Protein AF-A0A7R7J407-F1 (afdb_monomer_lite)

Secondary structure (DSSP, 8-state):
-EES--EE-TTGGGTS--EE--EE--HHHHHHHHHHHHHHHHHHHHHHHHTTT-HHHHHHHTTT---PPPPGGG-S-SS--GGGTHHHHHHHHHHHHHHHHHHHHHHHHHHHTT---HHHHHHHHHHHHHHIIIIITT-

Organism: Afifella marina (NCBI:txid1080)

Radius of gyration: 19.15 Å; chains: 1; bounding box: 51×32×50 Å

InterPro domains:
  IPR000484 Photosynthetic reaction centre, L/M [PF00124] (23-139)
  IPR000484 Photosynthetic reaction centre, L/M [PR00256] (27-48)
  IPR000484 Photosynthetic reaction centre, L/M [PR00256] (85-113)
  IPR000484 Photosynthetic reaction centre, L/M [PR00256] (118-139)
  IPR036854 Photosystem II protein D1/D2 superfamily [G3DSA:1.20.85.10] (1-118)
  IPR036854 Photosystem II protein D1/D2 superfamily [SSF81483] (3-139)

Structure (mmCIF, N/CA/C/O backbone):
data_AF-A0A7R7J407-F1
#
_entry.id   AF-A0A7R7J407-F1
#
loop_
_atom_site.group_PDB
_atom_site.id
_atom_site.type_symbol
_atom_site.label_atom_id
_atom_site.label_alt_id
_atom_site.label_comp_id
_atom_site.label_asym_id
_atom_site.label_entity_id
_atom_site.label_seq_id
_atom_site.pdbx_PDB_ins_code
_atom_site.Cartn_x
_atom_site.Cartn_y
_atom_site.Cartn_z
_atom_site.occupancy
_atom_site.B_iso_or_equiv
_atom_site.auth_seq_id
_atom_site.auth_comp_id
_atom_site.auth_asym_id
_atom_site.auth_atom_id
_atom_site.pdbx_PDB_model_num
ATOM 1 N N . GLY A 1 1 ? -15.997 9.628 9.737 1.00 74.19 1 GLY A N 1
ATOM 2 C CA . GLY A 1 1 ? -17.244 8.863 9.922 1.00 74.19 1 GLY A CA 1
ATOM 3 C C . GLY A 1 1 ? -16.987 7.388 9.687 1.00 74.19 1 GLY A C 1
ATOM 4 O O . GLY A 1 1 ? -15.907 7.035 9.217 1.00 74.19 1 GLY A O 1
ATOM 5 N N . ARG A 1 2 ? -17.942 6.523 10.038 1.00 86.00 2 ARG A N 1
ATOM 6 C CA . ARG A 1 2 ? -18.000 5.153 9.503 1.00 86.00 2 ARG A CA 1
ATOM 7 C C . ARG A 1 2 ? -18.742 5.201 8.165 1.00 86.00 2 ARG A C 1
ATOM 9 O O . ARG A 1 2 ? -19.640 6.021 8.014 1.00 86.00 2 ARG A O 1
ATOM 16 N N . ALA A 1 3 ? -18.318 4.388 7.211 1.00 86.38 3 ALA A N 1
ATOM 17 C CA . ALA A 1 3 ? -18.852 4.329 5.861 1.00 86.38 3 ALA A CA 1
ATOM 18 C C . ALA A 1 3 ? -19.338 2.907 5.542 1.00 86.38 3 ALA A C 1
ATOM 20 O O . ALA A 1 3 ? -18.765 1.926 6.029 1.00 86.38 3 ALA A O 1
ATOM 21 N N . GLY A 1 4 ? -20.372 2.834 4.699 1.00 87.31 4 GLY A N 1
ATOM 22 C CA . GLY A 1 4 ? -21.003 1.595 4.243 1.00 87.31 4 GLY A CA 1
ATOM 23 C C . GLY A 1 4 ? -22.128 1.109 5.159 1.00 87.31 4 GLY A C 1
ATOM 24 O O . GLY A 1 4 ? -22.008 1.173 6.381 1.00 87.31 4 GLY A O 1
ATOM 25 N N . GLN A 1 5 ? -23.215 0.619 4.555 1.00 91.75 5 GLN A N 1
ATOM 26 C CA . GLN A 1 5 ? -24.227 -0.169 5.259 1.00 91.75 5 GLN A CA 1
ATOM 27 C C . GLN A 1 5 ? -23.724 -1.615 5.389 1.00 91.75 5 GLN A C 1
ATOM 29 O O . GLN A 1 5 ? -23.164 -2.128 4.416 1.00 91.75 5 GLN A O 1
ATOM 34 N N . PRO A 1 6 ? -23.873 -2.268 6.554 1.00 92.75 6 PRO A N 1
ATOM 35 C CA . PRO A 1 6 ? -23.440 -3.649 6.723 1.00 92.75 6 PRO A CA 1
ATOM 36 C C . PRO A 1 6 ? -24.211 -4.589 5.797 1.00 92.75 6 PRO A C 1
ATOM 38 O O . PRO A 1 6 ? -25.422 -4.446 5.629 1.00 92.75 6 PRO A O 1
ATOM 41 N N . ILE A 1 7 ? -23.513 -5.572 5.235 1.00 95.31 7 ILE A N 1
ATOM 42 C CA . ILE A 1 7 ? -24.124 -6.665 4.469 1.00 95.31 7 ILE A CA 1
ATOM 43 C C . ILE A 1 7 ? -23.812 -8.005 5.133 1.00 95.31 7 ILE A C 1
ATOM 45 O O . ILE A 1 7 ? -22.832 -8.123 5.868 1.00 95.31 7 ILE A O 1
ATOM 49 N N . VAL A 1 8 ? -24.635 -9.017 4.857 1.00 95.88 8 VAL A N 1
ATOM 50 C CA . VAL A 1 8 ? -24.493 -10.365 5.423 1.00 95.88 8 VAL A CA 1
ATOM 51 C C . VAL A 1 8 ? -24.124 -11.347 4.314 1.00 95.88 8 VAL A C 1
ATOM 53 O O . VAL A 1 8 ? -24.826 -11.446 3.308 1.00 95.88 8 VAL A O 1
ATOM 56 N N . SER A 1 9 ? -23.023 -12.076 4.495 1.00 96.56 9 SER A N 1
ATOM 57 C CA . SER A 1 9 ? -22.518 -13.067 3.541 1.00 96.56 9 SER A CA 1
ATOM 58 C C . SER A 1 9 ? -22.740 -14.492 4.045 1.00 96.56 9 SER A C 1
ATOM 60 O O . SER A 1 9 ? -22.198 -14.889 5.077 1.00 96.56 9 SER A O 1
ATOM 62 N N . TYR A 1 10 ? -23.493 -15.290 3.278 1.00 95.75 10 TYR A N 1
ATOM 63 C CA . TYR A 1 10 ? -23.762 -16.700 3.591 1.00 95.75 10 TYR A CA 1
ATOM 64 C C . TYR A 1 10 ? -22.476 -17.526 3.721 1.00 95.75 10 TYR A C 1
ATOM 66 O O . TYR A 1 10 ? -22.332 -18.312 4.654 1.00 95.75 10 TYR A O 1
ATOM 74 N N . TRP A 1 11 ? -21.533 -17.337 2.793 1.00 97.00 11 TRP A N 1
ATOM 75 C CA . TRP A 1 11 ? -20.301 -18.123 2.744 1.00 97.00 11 TRP A CA 1
ATOM 76 C C . TRP A 1 11 ? -19.314 -17.736 3.844 1.00 97.00 11 TRP A C 1
ATOM 78 O O . TRP A 1 11 ? -18.720 -18.624 4.449 1.00 97.00 11 TRP A O 1
ATOM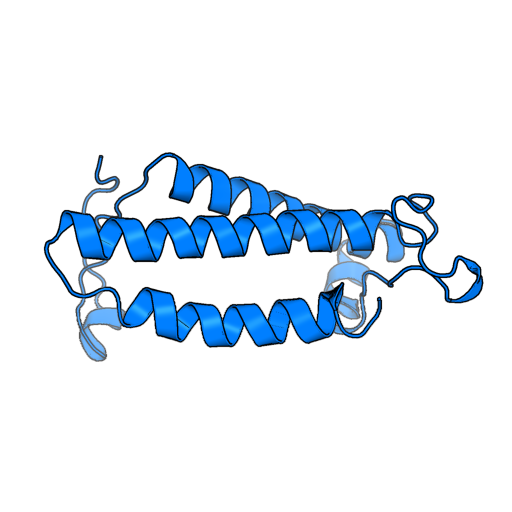 88 N N . LEU A 1 12 ? -19.181 -16.443 4.169 1.00 95.81 12 LEU A N 1
ATOM 89 C CA . LEU A 1 12 ? -18.337 -16.023 5.297 1.00 95.81 12 LEU A CA 1
ATOM 90 C C . LEU A 1 12 ? -18.902 -16.517 6.634 1.00 95.81 12 LEU A C 1
ATOM 92 O O . LEU A 1 12 ? -18.141 -16.975 7.483 1.00 95.81 12 LEU A O 1
ATOM 96 N N . GLY A 1 13 ? -20.232 -16.559 6.768 1.00 95.75 13 GLY A N 1
ATOM 97 C CA . GLY A 1 13 ? -20.905 -17.128 7.938 1.00 95.75 13 GLY A CA 1
ATOM 98 C C . GLY A 1 13 ? -20.658 -18.624 8.163 1.00 95.75 13 GLY A C 1
ATOM 99 O O . GLY A 1 13 ? -20.956 -19.133 9.240 1.00 95.75 13 GLY A O 1
ATOM 100 N N . LYS A 1 14 ? -20.109 -19.353 7.180 1.00 96.00 14 LYS A N 1
ATOM 101 C CA . LYS A 1 14 ? -19.704 -20.757 7.364 1.00 96.00 14 LYS A CA 1
ATOM 102 C C . LYS A 1 14 ? -18.359 -20.910 8.073 1.00 96.00 14 LYS A C 1
ATOM 104 O O . LYS A 1 14 ? -18.111 -21.975 8.627 1.00 96.00 14 LYS A O 1
ATOM 109 N N . ILE A 1 15 ? -17.508 -19.883 8.048 1.00 96.81 15 ILE A N 1
ATOM 110 C CA . ILE A 1 15 ? -16.147 -19.923 8.609 1.00 96.81 15 ILE A CA 1
ATOM 111 C C . ILE A 1 15 ? -15.934 -18.936 9.769 1.00 96.81 15 ILE A C 1
ATOM 113 O O . ILE A 1 15 ? -14.923 -19.032 10.460 1.00 96.81 15 ILE A O 1
ATOM 117 N N . GLY A 1 16 ? -16.862 -18.001 10.003 1.00 95.81 16 GLY A N 1
ATOM 118 C CA . GLY A 1 16 ? -16.757 -16.987 11.053 1.00 95.81 16 GLY A CA 1
ATOM 119 C C . GLY A 1 16 ? -17.953 -16.033 11.078 1.00 95.81 16 GLY A C 1
ATOM 120 O O . GLY A 1 16 ? -19.090 -16.449 10.867 1.00 95.81 16 GLY A O 1
ATOM 121 N N . ASP A 1 17 ? -17.695 -14.750 11.346 1.00 95.94 17 ASP A N 1
ATOM 122 C CA . ASP A 1 17 ? -18.728 -13.710 11.301 1.00 95.94 17 ASP A CA 1
ATOM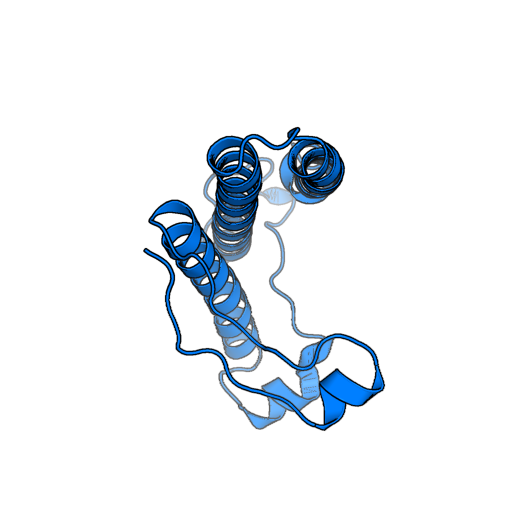 123 C C . ASP A 1 17 ? -19.176 -13.448 9.848 1.00 95.94 17 ASP A C 1
ATOM 125 O O . ASP A 1 17 ? -18.358 -13.307 8.935 1.00 95.94 17 ASP A O 1
ATOM 129 N N . ALA A 1 18 ? -20.491 -13.400 9.633 1.00 95.88 18 ALA A N 1
ATOM 130 C CA . ALA A 1 18 ? -21.108 -13.188 8.328 1.00 95.88 18 ALA A CA 1
ATOM 131 C C . ALA A 1 18 ? -21.179 -11.703 7.934 1.00 95.88 18 ALA A C 1
ATOM 133 O O . ALA A 1 18 ? -21.413 -11.400 6.758 1.00 95.88 18 ALA A O 1
ATOM 134 N N . GLN A 1 19 ? -21.032 -10.782 8.892 1.00 96.25 19 GLN A N 1
ATOM 135 C CA . GLN A 1 19 ? -21.195 -9.353 8.653 1.00 96.25 19 GLN A CA 1
ATOM 136 C C . GLN A 1 19 ? -19.951 -8.735 7.999 1.00 96.25 19 GLN A C 1
ATOM 138 O O . GLN A 1 19 ? -18.840 -8.813 8.521 1.00 96.25 19 GLN A O 1
ATOM 143 N N . ILE A 1 20 ? -20.146 -8.032 6.881 1.00 94.94 20 ILE A N 1
ATOM 144 C CA . ILE A 1 20 ? -19.111 -7.217 6.236 1.00 94.94 20 ILE A CA 1
ATOM 145 C C . ILE A 1 20 ? -19.455 -5.739 6.432 1.00 94.94 20 ILE A C 1
ATOM 147 O O . ILE A 1 20 ? -20.513 -5.269 6.011 1.00 94.94 20 ILE A O 1
ATOM 151 N N . GLY A 1 21 ? -18.531 -4.993 7.038 1.00 93.06 21 GLY A N 1
ATOM 152 C CA . GLY A 1 21 ? -18.711 -3.576 7.355 1.00 93.06 21 GLY A CA 1
ATOM 153 C C . GLY A 1 21 ? -19.474 -3.331 8.668 1.00 93.06 21 GLY A C 1
ATOM 154 O O . GLY A 1 21 ? -19.876 -4.275 9.348 1.00 93.06 21 GLY A O 1
ATOM 155 N N . PRO A 1 22 ? -19.651 -2.061 9.077 1.00 94.00 22 PRO A N 1
ATOM 156 C CA . PRO A 1 22 ? -19.196 -0.843 8.408 1.00 94.00 22 PRO A CA 1
ATOM 157 C C . PRO A 1 22 ? -17.700 -0.583 8.655 1.00 94.00 22 PRO A C 1
ATOM 159 O O . PRO A 1 22 ? -17.139 -0.998 9.669 1.00 94.00 22 PRO A O 1
ATOM 162 N N . VAL A 1 23 ? -17.042 0.157 7.761 1.00 94.06 23 VAL A N 1
ATOM 163 C CA . VAL A 1 23 ? -15.613 0.494 7.890 1.00 94.06 23 VAL A CA 1
ATOM 164 C C . VAL A 1 23 ? -15.442 1.954 8.289 1.00 94.06 23 VAL A C 1
ATOM 166 O O . VAL A 1 23 ? -16.070 2.854 7.741 1.00 94.06 23 VAL A O 1
ATOM 169 N N . TYR A 1 24 ? -14.554 2.239 9.241 1.00 93.62 24 TYR A N 1
ATOM 170 C CA . TYR A 1 24 ? -14.145 3.622 9.487 1.00 93.62 24 TYR A CA 1
ATOM 171 C C . TYR A 1 24 ? -13.238 4.093 8.351 1.00 93.62 24 TYR A C 1
ATOM 173 O O . TYR A 1 24 ? -12.189 3.492 8.151 1.00 93.62 24 TYR A O 1
ATOM 181 N N . LEU A 1 25 ? -13.553 5.187 7.664 1.00 91.62 25 LEU A N 1
ATOM 182 C CA . LEU A 1 25 ? -12.646 5.811 6.698 1.00 91.62 25 LEU A CA 1
ATOM 183 C C . LEU A 1 25 ? -12.469 7.284 7.086 1.00 91.62 25 LEU A C 1
ATOM 185 O O . LEU A 1 25 ? -13.396 8.085 7.008 1.00 91.62 25 LEU A O 1
ATOM 189 N N . GLY A 1 26 ? -11.289 7.614 7.607 1.00 91.25 26 GLY A N 1
ATOM 190 C CA . GLY A 1 26 ? -10.871 8.990 7.885 1.00 91.25 26 GLY A CA 1
ATOM 191 C C . GLY A 1 26 ? -9.766 9.411 6.922 1.00 91.25 26 GLY A C 1
ATOM 192 O O . GLY A 1 26 ? -9.313 8.592 6.122 1.00 91.25 26 GLY A O 1
ATOM 193 N N . LEU A 1 27 ? -9.283 10.649 7.049 1.00 93.62 27 LEU A N 1
ATOM 194 C CA . LEU A 1 27 ? -8.254 11.219 6.170 1.00 93.62 27 LEU A CA 1
ATOM 195 C C . LEU A 1 27 ? -7.034 10.301 5.992 1.00 93.62 27 LEU A C 1
ATOM 197 O O . LEU A 1 27 ? -6.613 10.061 4.870 1.00 93.62 27 LEU A O 1
ATOM 201 N N . THR A 1 28 ? -6.512 9.721 7.078 1.00 94.50 28 THR A N 1
ATOM 202 C CA . THR A 1 28 ? -5.344 8.821 7.012 1.00 94.50 28 THR A CA 1
ATOM 203 C C . THR A 1 28 ? -5.628 7.528 6.254 1.00 94.50 28 THR A C 1
ATOM 205 O O . THR A 1 28 ? -4.752 7.023 5.565 1.00 94.50 28 THR A O 1
ATOM 208 N N . GLY A 1 29 ? -6.851 6.998 6.356 1.00 94.56 29 GLY A N 1
ATOM 209 C CA . GLY A 1 29 ? -7.260 5.811 5.606 1.00 94.56 29 GLY A CA 1
ATOM 210 C C . GLY A 1 29 ? -7.421 6.106 4.119 1.00 94.56 29 GLY A C 1
ATOM 211 O O . GLY A 1 29 ? -6.919 5.349 3.304 1.00 94.56 29 GLY A O 1
ATOM 212 N N . VAL A 1 30 ? -8.066 7.224 3.774 1.00 96.31 30 VAL A N 1
ATOM 213 C CA . VAL A 1 30 ? -8.224 7.658 2.375 1.00 96.31 30 VAL A CA 1
ATOM 214 C C . VAL A 1 30 ? -6.864 7.932 1.740 1.00 96.31 30 VAL A C 1
ATOM 216 O O . VAL A 1 30 ? -6.576 7.398 0.677 1.00 96.31 30 VAL A O 1
ATOM 219 N N . ALA A 1 31 ? -6.007 8.704 2.412 1.00 97.19 31 ALA A N 1
ATOM 220 C CA . ALA A 1 31 ? -4.671 9.010 1.916 1.00 97.19 31 ALA A CA 1
ATOM 221 C C . ALA A 1 31 ? -3.839 7.734 1.713 1.00 97.19 31 ALA A C 1
ATOM 223 O O . ALA A 1 31 ? -3.229 7.575 0.663 1.00 97.19 31 ALA A O 1
ATOM 224 N N . SER A 1 32 ? -3.872 6.794 2.667 1.00 97.62 32 SER A N 1
ATOM 225 C CA . SER A 1 32 ? -3.206 5.492 2.522 1.00 97.62 32 SER A CA 1
ATOM 226 C C . SER A 1 32 ? -3.689 4.738 1.276 1.00 97.62 32 SER A C 1
ATOM 228 O O . SER A 1 32 ? -2.871 4.310 0.468 1.00 97.62 32 SER A O 1
ATOM 230 N N . LEU A 1 33 ? -5.006 4.656 1.055 1.00 97.56 33 LEU A N 1
ATOM 231 C CA . LEU A 1 33 ? -5.558 3.997 -0.132 1.00 97.56 33 LEU A CA 1
ATOM 232 C C . LEU A 1 33 ? -5.138 4.685 -1.437 1.00 97.56 33 LEU A C 1
ATOM 234 O O . LEU A 1 33 ? -4.789 3.990 -2.383 1.00 97.56 33 LEU A O 1
ATOM 238 N N . ILE A 1 34 ? -5.112 6.021 -1.480 1.00 98.12 34 ILE A N 1
ATOM 239 C CA . ILE A 1 34 ? -4.652 6.775 -2.658 1.00 98.12 34 ILE A CA 1
ATOM 240 C C . ILE A 1 34 ? -3.180 6.474 -2.947 1.00 98.12 34 ILE A C 1
ATOM 242 O O . ILE A 1 34 ? -2.839 6.137 -4.075 1.00 98.12 34 ILE A O 1
ATOM 246 N N . PHE A 1 35 ? -2.307 6.542 -1.941 1.00 98.12 35 PHE A N 1
ATOM 247 C CA . PHE A 1 35 ? -0.885 6.245 -2.124 1.00 98.12 35 PHE A CA 1
ATOM 248 C C . PHE A 1 35 ? -0.636 4.787 -2.532 1.00 98.12 35 PHE A C 1
ATOM 250 O O . PHE A 1 35 ? 0.194 4.528 -3.399 1.00 98.12 35 PHE A O 1
ATOM 257 N N . GLY A 1 36 ? -1.380 3.838 -1.955 1.00 97.69 36 GLY A N 1
ATOM 258 C CA . GLY A 1 36 ? -1.290 2.427 -2.336 1.00 97.69 36 GLY A CA 1
ATOM 259 C C . GLY A 1 36 ? -1.765 2.187 -3.768 1.00 97.69 36 GLY A C 1
ATOM 260 O O . GLY A 1 36 ? -1.116 1.462 -4.515 1.00 97.69 36 GLY A O 1
ATOM 261 N N . PHE A 1 37 ? -2.854 2.847 -4.166 1.00 98.06 37 PHE A N 1
ATOM 262 C CA . PHE A 1 37 ? -3.371 2.796 -5.529 1.00 98.06 37 PHE A CA 1
ATOM 263 C C . PHE A 1 37 ? -2.370 3.377 -6.534 1.00 98.06 37 PHE A C 1
ATOM 265 O O . PHE A 1 37 ? -2.067 2.727 -7.526 1.00 98.06 37 PHE A O 1
ATOM 272 N N . LEU A 1 38 ? -1.777 4.540 -6.245 1.00 97.75 38 LEU A N 1
ATOM 273 C CA . LEU A 1 38 ? -0.740 5.136 -7.094 1.00 97.75 38 LEU A CA 1
ATOM 274 C C . LEU A 1 38 ? 0.480 4.220 -7.251 1.00 97.75 38 LEU A C 1
ATOM 276 O O . LEU A 1 38 ? 0.986 4.071 -8.359 1.00 97.75 38 LEU A O 1
ATOM 280 N N . ALA A 1 39 ? 0.941 3.584 -6.169 1.00 97.38 39 ALA A N 1
ATOM 281 C CA . ALA A 1 39 ? 2.044 2.627 -6.242 1.00 97.38 39 ALA A CA 1
ATOM 282 C C . ALA A 1 39 ? 1.697 1.422 -7.132 1.00 97.38 39 ALA A C 1
ATOM 284 O O . ALA A 1 39 ? 2.505 1.023 -7.969 1.00 97.38 39 ALA A O 1
ATOM 285 N N . PHE A 1 40 ? 0.488 0.873 -6.981 1.00 96.94 40 PHE A N 1
ATOM 286 C CA . PHE A 1 40 ? 0.007 -0.247 -7.789 1.00 96.94 40 PHE A CA 1
ATOM 287 C C . PHE A 1 40 ? -0.109 0.116 -9.276 1.00 96.94 40 PHE A C 1
ATOM 289 O O . PHE A 1 40 ? 0.378 -0.630 -10.123 1.00 96.94 40 PHE A O 1
ATOM 296 N N . GLU A 1 41 ? -0.681 1.278 -9.591 1.00 96.81 41 GLU A N 1
ATOM 297 C CA . GLU A 1 41 ? -0.811 1.772 -10.967 1.00 96.81 41 GLU A CA 1
ATOM 298 C C . GLU A 1 41 ? 0.552 2.022 -11.619 1.00 96.81 41 GLU A C 1
ATOM 300 O O . GLU A 1 41 ? 0.760 1.632 -12.763 1.00 96.81 41 GLU A O 1
ATOM 305 N N . ILE A 1 42 ? 1.524 2.599 -10.903 1.00 96.12 42 ILE A N 1
ATOM 306 C CA . ILE A 1 42 ? 2.881 2.789 -11.445 1.00 96.12 42 ILE A CA 1
ATOM 307 C C . ILE A 1 42 ? 3.502 1.449 -11.841 1.00 96.12 42 ILE A C 1
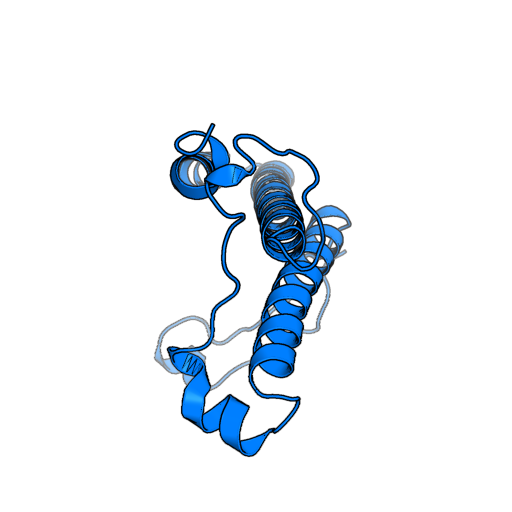ATOM 309 O O . ILE A 1 42 ? 4.070 1.339 -12.929 1.00 96.12 42 ILE A O 1
ATOM 313 N N . ILE A 1 43 ? 3.382 0.434 -10.983 1.00 96.19 43 ILE A N 1
ATOM 314 C CA . ILE A 1 43 ? 3.894 -0.908 -11.270 1.00 96.19 43 ILE A CA 1
ATOM 315 C C . ILE A 1 43 ? 3.159 -1.495 -12.483 1.00 96.19 43 ILE A C 1
ATOM 317 O O . ILE A 1 43 ? 3.806 -1.908 -13.445 1.00 96.19 43 ILE A O 1
ATOM 321 N N . GLY A 1 44 ? 1.824 -1.472 -12.481 1.00 95.25 44 GLY A N 1
ATOM 322 C CA . GLY A 1 44 ? 1.002 -2.037 -13.553 1.00 95.25 44 GLY A CA 1
ATOM 323 C C . GLY A 1 44 ? 1.229 -1.376 -14.915 1.00 95.25 44 GLY A C 1
ATOM 324 O O . GLY A 1 44 ? 1.375 -2.071 -15.920 1.00 95.25 44 GLY A O 1
ATOM 325 N N . LEU A 1 45 ? 1.331 -0.046 -14.960 1.00 95.50 45 LEU A N 1
ATOM 326 C CA . LEU A 1 45 ? 1.582 0.703 -16.194 1.00 95.50 45 LEU A CA 1
ATOM 327 C C . LEU A 1 45 ? 2.992 0.452 -16.743 1.00 95.50 45 LEU A C 1
ATOM 329 O O . LEU A 1 45 ? 3.151 0.319 -17.954 1.00 95.50 45 LEU A O 1
ATOM 333 N N . ASN A 1 46 ? 4.006 0.322 -15.880 1.00 95.19 46 ASN A N 1
ATOM 334 C CA . ASN A 1 46 ? 5.359 -0.038 -16.322 1.00 95.19 46 ASN A CA 1
ATOM 335 C C . ASN A 1 46 ? 5.426 -1.485 -16.833 1.00 95.19 46 ASN A C 1
ATOM 337 O O . ASN A 1 46 ? 6.045 -1.748 -17.864 1.00 95.19 46 ASN A O 1
ATOM 341 N N . MET A 1 47 ? 4.725 -2.414 -16.178 1.00 94.88 47 MET A N 1
ATOM 342 C CA . MET A 1 47 ? 4.587 -3.786 -16.670 1.00 94.88 47 MET A CA 1
ATOM 343 C C . MET A 1 47 ? 3.880 -3.820 -18.035 1.00 94.88 47 MET A C 1
ATOM 345 O O . MET A 1 47 ? 4.354 -4.485 -18.953 1.00 94.88 47 MET A O 1
ATOM 349 N N . MET A 1 48 ? 2.801 -3.053 -18.223 1.00 95.00 48 MET A N 1
ATOM 350 C CA . MET A 1 48 ? 2.130 -2.921 -19.525 1.00 95.00 48 MET A CA 1
ATOM 351 C C . MET A 1 48 ? 3.043 -2.327 -20.603 1.00 95.00 48 MET A C 1
ATOM 353 O O . MET A 1 48 ? 3.045 -2.806 -21.740 1.00 95.00 48 MET A O 1
ATOM 357 N N . ALA A 1 49 ? 3.848 -1.320 -20.256 1.00 94.31 49 ALA A N 1
ATOM 358 C CA . ALA A 1 49 ? 4.804 -0.718 -21.178 1.00 94.31 49 ALA A CA 1
ATOM 359 C C . ALA A 1 49 ? 5.872 -1.726 -21.642 1.00 94.31 49 ALA A C 1
ATOM 361 O O . ALA A 1 49 ? 6.213 -1.742 -22.824 1.00 94.31 49 ALA A O 1
ATOM 362 N N . SER A 1 50 ? 6.332 -2.621 -20.759 1.00 93.06 50 SER A N 1
ATOM 363 C CA . SER A 1 50 ? 7.331 -3.649 -21.103 1.00 93.06 50 SER A CA 1
ATOM 364 C C . SER A 1 50 ? 6.859 -4.662 -22.161 1.00 93.06 50 SER A C 1
ATOM 366 O O . SER A 1 50 ? 7.677 -5.223 -22.886 1.00 93.06 50 SER A O 1
ATOM 368 N N . VAL A 1 51 ? 5.540 -4.849 -22.312 1.00 95.69 51 VAL A N 1
ATOM 369 C CA . VAL A 1 51 ? 4.920 -5.723 -23.329 1.00 95.69 51 VAL A CA 1
ATOM 370 C C . VAL A 1 51 ? 4.268 -4.938 -24.472 1.00 95.69 51 VAL A C 1
ATOM 372 O O . VAL A 1 51 ? 3.354 -5.435 -25.137 1.00 95.69 51 VAL A O 1
ATOM 375 N N . ASN A 1 52 ? 4.712 -3.697 -24.705 1.00 95.06 52 ASN A N 1
ATOM 376 C CA . ASN A 1 52 ? 4.186 -2.803 -25.743 1.00 95.06 52 ASN A CA 1
ATOM 377 C C . ASN A 1 52 ? 2.655 -2.640 -25.692 1.00 95.06 52 ASN A C 1
ATOM 379 O O . ASN A 1 52 ? 2.002 -2.569 -26.733 1.00 95.06 52 ASN A O 1
ATOM 383 N N . TRP A 1 53 ? 2.072 -2.602 -24.490 1.00 94.44 53 TRP A N 1
ATOM 384 C CA . TRP A 1 53 ? 0.631 -2.427 -24.271 1.00 94.44 53 TRP A CA 1
ATOM 385 C C . TRP A 1 53 ? -0.258 -3.539 -24.853 1.00 94.44 53 TRP A C 1
ATOM 387 O O . TRP A 1 53 ? -1.458 -3.335 -25.027 1.00 94.44 53 TRP A O 1
ATOM 397 N N . SER A 1 54 ? 0.295 -4.726 -25.131 1.00 96.12 54 SER A N 1
ATOM 398 C CA . SER A 1 54 ? -0.482 -5.895 -25.559 1.00 96.12 54 SER A CA 1
ATOM 399 C C . SER A 1 54 ? -1.169 -6.562 -24.358 1.00 96.12 54 SER A C 1
ATOM 401 O O . SER A 1 54 ? -0.479 -7.151 -23.520 1.00 96.12 54 SER A O 1
ATOM 403 N N . PRO A 1 55 ? -2.516 -6.566 -24.266 1.00 93.81 55 PRO A N 1
ATOM 404 C CA . PRO A 1 55 ? -3.214 -7.179 -23.132 1.00 93.81 55 PRO A CA 1
ATOM 405 C C . PRO A 1 55 ? -3.007 -8.697 -23.054 1.00 93.81 55 PRO A C 1
ATOM 407 O O . PRO A 1 55 ? -3.007 -9.281 -21.974 1.00 93.81 55 PRO A O 1
ATOM 410 N N . ILE A 1 56 ? -2.812 -9.343 -24.207 1.00 96.56 56 ILE A N 1
ATOM 411 C CA . ILE A 1 56 ? -2.616 -10.793 -24.309 1.00 96.56 56 ILE A CA 1
ATOM 412 C C . ILE A 1 56 ? -1.248 -11.178 -23.741 1.00 96.56 56 ILE A C 1
ATOM 414 O O . ILE A 1 56 ? -1.153 -12.097 -22.928 1.00 96.56 56 ILE A O 1
ATOM 418 N N . GLU A 1 57 ? -0.196 -10.456 -24.134 1.00 95.19 57 GLU A N 1
ATOM 419 C CA . GLU A 1 57 ? 1.149 -10.690 -23.601 1.00 95.19 57 GLU A CA 1
ATOM 420 C C . GLU A 1 57 ? 1.242 -10.288 -22.130 1.00 95.19 57 GLU A C 1
ATOM 422 O O . GLU A 1 57 ? 1.877 -10.999 -21.356 1.00 95.19 57 GLU A O 1
ATOM 427 N N . PHE A 1 58 ? 0.538 -9.231 -21.714 1.00 95.88 58 PHE A N 1
ATOM 428 C CA . PHE A 1 58 ? 0.459 -8.836 -20.309 1.00 95.88 58 PHE A CA 1
ATOM 429 C C . PHE A 1 58 ? -0.071 -9.970 -19.426 1.00 95.88 58 PHE A C 1
ATOM 431 O O . PHE A 1 58 ? 0.563 -10.323 -18.437 1.00 95.88 58 PHE A O 1
ATOM 438 N N . VAL A 1 59 ? -1.191 -10.597 -19.802 1.00 95.81 59 VAL A N 1
ATOM 439 C CA . VAL A 1 59 ? -1.752 -11.725 -19.038 1.00 95.81 59 VAL A CA 1
ATOM 440 C C . VAL A 1 59 ? -0.851 -12.958 -19.119 1.00 95.81 59 VAL A C 1
ATOM 442 O O . VAL A 1 59 ? -0.654 -13.633 -18.109 1.00 95.81 59 VAL A O 1
ATOM 445 N N . ARG A 1 60 ? -0.274 -13.249 -20.293 1.00 96.25 60 ARG A N 1
ATOM 446 C CA . ARG A 1 60 ? 0.619 -14.405 -20.478 1.00 96.25 60 ARG A CA 1
ATOM 447 C C . ARG A 1 60 ? 1.875 -14.300 -19.618 1.00 96.25 60 ARG A C 1
ATOM 449 O O . ARG A 1 60 ? 2.319 -15.304 -19.067 1.00 96.25 60 ARG A O 1
ATOM 456 N N . GLN A 1 61 ? 2.452 -13.107 -19.541 1.00 95.69 61 GLN A N 1
ATOM 457 C CA . GLN A 1 61 ? 3.739 -12.867 -18.901 1.00 95.69 61 GLN A CA 1
ATOM 458 C C . GLN A 1 61 ? 3.611 -12.278 -17.496 1.00 95.69 61 GLN A C 1
ATOM 460 O O . GLN A 1 61 ? 4.639 -12.071 -16.870 1.00 95.69 61 GLN A O 1
ATOM 465 N N . LEU A 1 62 ? 2.398 -12.054 -16.973 1.00 94.00 62 LEU A N 1
ATOM 466 C CA . LEU A 1 62 ? 2.153 -11.362 -15.698 1.00 94.00 62 LEU A CA 1
ATOM 467 C C . LEU A 1 62 ? 3.097 -11.784 -14.547 1.00 94.00 62 LEU A C 1
ATOM 469 O O . LEU A 1 62 ? 3.612 -10.890 -13.881 1.00 94.00 62 LEU A O 1
ATOM 473 N N . PRO A 1 63 ? 3.398 -13.083 -14.316 1.00 95.25 63 PRO A N 1
ATOM 474 C CA . PRO A 1 63 ? 4.334 -13.499 -13.262 1.00 95.25 63 PRO A CA 1
ATOM 475 C C . PRO A 1 63 ? 5.815 -13.164 -13.519 1.00 95.25 63 PRO A C 1
ATOM 477 O O . PRO A 1 63 ? 6.614 -13.219 -12.588 1.00 95.25 63 PRO A O 1
ATOM 480 N N . TRP A 1 64 ? 6.188 -12.878 -14.767 1.00 95.50 64 TRP A N 1
ATOM 481 C CA . TRP A 1 64 ? 7.550 -12.558 -15.213 1.00 95.50 64 TRP A CA 1
ATOM 482 C C . TRP A 1 64 ? 7.782 -11.062 -15.430 1.00 95.50 64 TRP A C 1
ATOM 484 O O . TRP A 1 64 ? 8.931 -10.652 -15.576 1.00 95.50 64 TRP A O 1
ATOM 494 N N . LEU A 1 65 ? 6.724 -10.249 -15.472 1.00 94.56 65 LEU A N 1
ATOM 495 C CA . LEU A 1 65 ? 6.871 -8.802 -15.586 1.00 94.56 65 LEU A CA 1
ATOM 496 C C . LEU A 1 65 ? 7.396 -8.236 -14.268 1.00 94.56 65 LEU A C 1
ATOM 498 O O . LEU A 1 65 ? 6.994 -8.662 -13.185 1.00 94.56 65 LEU A O 1
ATOM 502 N N . ALA A 1 66 ? 8.277 -7.248 -14.365 1.00 93.19 66 ALA A N 1
ATOM 503 C CA . ALA A 1 66 ? 8.881 -6.604 -13.213 1.00 93.19 66 ALA A CA 1
ATOM 504 C C . ALA A 1 66 ? 9.057 -5.106 -13.460 1.00 93.19 66 ALA A C 1
ATOM 506 O O . ALA A 1 66 ? 9.165 -4.640 -14.594 1.00 93.19 66 ALA A O 1
ATOM 507 N N . LEU A 1 67 ? 9.086 -4.360 -12.360 1.00 92.88 67 LEU A N 1
ATOM 508 C CA . LEU A 1 67 ? 9.600 -3.002 -12.329 1.00 92.88 67 LEU A CA 1
ATOM 509 C C . LEU A 1 67 ? 10.999 -3.085 -11.722 1.00 92.88 67 LEU A C 1
ATOM 511 O O . LEU A 1 67 ? 11.129 -3.405 -10.541 1.00 92.88 67 LEU A O 1
ATOM 515 N N . GLU A 1 68 ? 12.021 -2.850 -12.536 1.00 90.38 68 GLU A N 1
ATOM 516 C CA . GLU A 1 68 ? 13.417 -3.024 -12.130 1.00 90.38 68 GLU A CA 1
ATOM 517 C C . GLU A 1 68 ? 13.927 -1.833 -11.300 1.00 90.38 68 GLU A C 1
ATOM 519 O O . GLU A 1 68 ? 13.554 -0.684 -11.574 1.00 90.38 68 GLU A O 1
ATOM 524 N N . PRO A 1 69 ? 14.779 -2.073 -10.285 1.00 90.25 69 PRO A N 1
ATOM 525 C CA . PRO A 1 69 ? 15.440 -1.008 -9.540 1.00 90.25 69 PRO A CA 1
ATOM 526 C C . PRO A 1 69 ? 16.471 -0.260 -10.407 1.00 90.25 69 PRO A C 1
ATOM 528 O O . PRO A 1 69 ? 16.876 -0.758 -11.461 1.00 90.25 69 PRO A O 1
ATOM 531 N N . PRO A 1 70 ? 16.936 0.928 -9.970 1.00 89.06 70 PRO A N 1
ATOM 532 C CA . PRO A 1 70 ? 18.003 1.648 -10.659 1.00 89.06 70 PRO A CA 1
ATOM 533 C C . PRO A 1 70 ? 19.271 0.793 -10.840 1.00 89.06 70 PRO A C 1
ATOM 535 O O . PRO A 1 70 ? 19.638 0.044 -9.927 1.00 89.06 70 PRO A O 1
ATOM 538 N N . PRO A 1 71 ? 19.970 0.905 -11.985 1.00 86.75 71 PRO A N 1
ATOM 539 C CA . PRO A 1 71 ? 21.220 0.191 -12.216 1.00 86.75 71 PRO A CA 1
ATOM 540 C C . PRO A 1 71 ? 22.314 0.646 -11.242 1.00 86.75 71 PRO A C 1
ATOM 542 O O . PRO A 1 71 ? 22.395 1.818 -10.873 1.00 86.75 71 PRO A O 1
ATOM 545 N N . ALA A 1 72 ? 23.212 -0.276 -10.878 1.00 84.81 72 ALA A N 1
ATOM 546 C CA . ALA A 1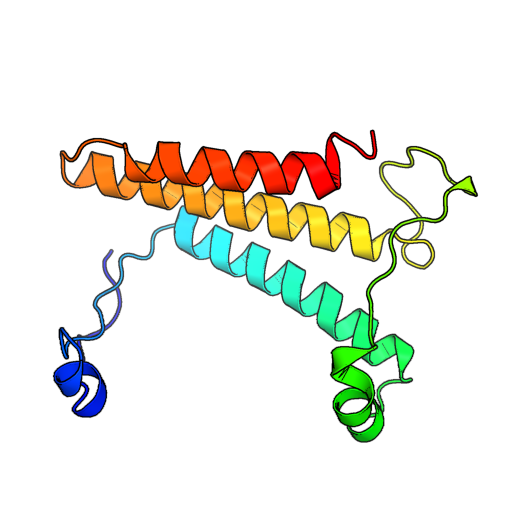 72 ? 24.293 -0.019 -9.919 1.00 84.81 72 ALA A CA 1
ATOM 547 C C . ALA A 1 72 ? 25.242 1.120 -10.344 1.00 84.81 72 ALA A C 1
ATOM 549 O O . ALA A 1 72 ? 25.846 1.767 -9.492 1.00 84.81 72 ALA A O 1
ATOM 550 N N . GLU A 1 73 ? 25.348 1.391 -11.649 1.00 85.12 73 GLU A N 1
ATOM 551 C CA . GLU A 1 73 ? 26.161 2.473 -12.222 1.00 85.12 73 GLU A CA 1
ATOM 552 C C . GLU A 1 73 ? 25.760 3.865 -11.712 1.00 85.12 73 GLU A C 1
ATOM 554 O O . GLU A 1 73 ? 26.611 4.745 -11.598 1.00 85.12 73 GLU A O 1
ATOM 559 N N . LEU A 1 74 ? 24.483 4.061 -11.362 1.00 82.81 74 LEU A N 1
ATOM 560 C CA . LEU A 1 74 ? 23.974 5.332 -10.840 1.00 82.81 74 LEU A CA 1
ATOM 561 C C . LEU A 1 74 ? 24.250 5.525 -9.338 1.00 82.81 74 LEU A C 1
ATOM 563 O O . LEU A 1 74 ? 23.981 6.604 -8.805 1.00 82.81 74 LEU A O 1
ATOM 567 N N . GLY A 1 75 ? 24.790 4.513 -8.649 1.00 80.94 75 GLY A N 1
ATOM 568 C CA . GLY A 1 75 ? 25.036 4.549 -7.206 1.00 80.94 75 GLY A CA 1
ATOM 569 C C . GLY A 1 75 ? 23.776 4.887 -6.396 1.00 80.94 75 GLY A C 1
ATOM 570 O O . GLY A 1 75 ? 22.661 4.521 -6.769 1.00 80.94 75 GLY A O 1
ATOM 571 N N . PHE A 1 76 ? 23.942 5.619 -5.286 1.00 76.44 76 PHE A N 1
ATOM 572 C CA . PHE A 1 76 ? 22.817 6.124 -4.488 1.00 76.44 76 PHE A CA 1
ATOM 573 C C . PHE A 1 76 ? 22.224 7.391 -5.116 1.00 76.44 76 PHE A C 1
ATOM 575 O O . PHE A 1 76 ? 22.394 8.520 -4.652 1.00 76.44 76 PHE A O 1
ATOM 582 N N . CYS A 1 77 ? 21.543 7.194 -6.232 1.00 79.50 77 CYS A N 1
ATOM 583 C CA . CYS A 1 77 ? 20.832 8.239 -6.936 1.00 79.50 77 CYS A CA 1
ATOM 584 C C . CYS A 1 77 ? 19.430 8.390 -6.318 1.00 79.50 77 CYS A C 1
ATOM 586 O O . CYS A 1 77 ? 18.634 7.465 -6.359 1.00 79.50 77 CYS A O 1
ATOM 588 N N . VAL A 1 78 ? 19.122 9.537 -5.698 1.00 75.94 78 VAL A N 1
ATOM 589 C CA . VAL A 1 78 ? 17.833 9.761 -4.996 1.00 75.94 78 VAL A CA 1
ATOM 590 C C . VAL A 1 78 ? 16.673 10.018 -5.966 1.00 75.94 78 VAL A C 1
ATOM 592 O O . VAL A 1 78 ? 15.529 9.692 -5.664 1.00 75.94 78 VAL A O 1
ATOM 595 N N . LEU A 1 79 ? 16.971 10.615 -7.121 1.00 83.31 79 LEU A N 1
ATOM 596 C CA . LEU A 1 79 ? 16.016 10.897 -8.191 1.00 83.31 79 LEU A CA 1
ATOM 597 C C . LEU A 1 79 ? 16.635 10.468 -9.518 1.00 83.31 79 LEU A C 1
ATOM 599 O O . LEU A 1 79 ? 17.315 11.259 -10.175 1.00 83.31 79 LEU A O 1
ATOM 603 N N . CYS A 1 80 ? 16.432 9.205 -9.881 1.00 87.12 80 CYS A N 1
ATOM 604 C CA . CYS A 1 80 ? 16.972 8.670 -11.125 1.00 87.12 80 CYS A CA 1
ATOM 605 C C . CYS A 1 80 ? 16.081 8.996 -12.322 1.00 87.12 80 CYS A C 1
ATOM 607 O O . CYS A 1 80 ? 14.878 9.231 -12.150 1.00 87.12 80 CYS A O 1
ATOM 609 N N . PRO A 1 81 ? 16.648 9.009 -13.545 1.00 88.06 81 PRO A N 1
ATOM 610 C CA . PRO A 1 81 ? 15.854 9.088 -14.762 1.00 88.06 81 PRO A CA 1
ATOM 611 C C . PRO A 1 81 ? 14.729 8.049 -14.743 1.00 88.06 81 PRO A C 1
ATOM 613 O O . PRO A 1 81 ? 14.899 6.932 -14.246 1.00 88.06 81 PRO A O 1
ATOM 616 N N . LEU A 1 82 ? 13.553 8.425 -15.249 1.00 87.75 82 LEU A N 1
ATOM 617 C CA . LEU A 1 82 ? 12.359 7.578 -15.171 1.00 87.75 82 LEU A CA 1
ATOM 618 C C . LEU A 1 82 ? 12.567 6.222 -15.855 1.00 87.75 82 LEU A C 1
ATOM 620 O O . LEU A 1 82 ? 12.132 5.200 -15.333 1.00 87.75 82 LEU A O 1
ATOM 624 N N . ASP A 1 83 ? 13.278 6.216 -16.977 1.00 86.31 83 ASP A N 1
ATOM 625 C CA . ASP A 1 83 ? 13.662 5.038 -17.756 1.00 86.31 83 ASP A CA 1
ATOM 626 C C . ASP A 1 83 ? 14.788 4.204 -17.117 1.00 86.31 83 ASP A C 1
ATOM 628 O O . ASP A 1 83 ? 15.013 3.070 -17.530 1.00 86.31 83 ASP A O 1
ATOM 632 N N . GLN A 1 84 ? 15.463 4.722 -16.087 1.00 88.06 84 GLN A N 1
ATOM 633 C CA . GLN A 1 84 ? 16.584 4.070 -15.394 1.00 88.06 84 GLN A CA 1
ATOM 634 C C . GLN A 1 84 ? 16.278 3.850 -13.905 1.00 88.06 84 GLN A C 1
ATOM 636 O O . GLN A 1 84 ? 17.097 4.117 -13.026 1.00 88.06 84 GLN A O 1
ATOM 641 N N . GLY A 1 85 ? 15.064 3.381 -13.607 1.00 87.81 85 GLY A N 1
ATOM 642 C CA . GLY A 1 85 ? 14.648 3.012 -12.250 1.00 87.81 85 GLY A CA 1
ATOM 643 C C . GLY A 1 85 ? 13.988 4.132 -11.438 1.00 87.81 85 GLY A C 1
ATOM 644 O O . GLY A 1 85 ? 13.593 3.897 -10.296 1.00 87.81 85 GLY A O 1
ATOM 645 N N . GLY A 1 86 ? 13.775 5.326 -12.004 1.00 91.44 86 GLY A N 1
ATOM 646 C CA . GLY A 1 86 ? 13.012 6.390 -11.335 1.00 91.44 86 GLY A CA 1
ATOM 647 C C . GLY A 1 86 ? 11.571 5.972 -10.998 1.00 91.44 86 GLY A C 1
ATOM 648 O O . GLY A 1 86 ? 11.070 6.267 -9.910 1.00 91.44 86 GLY A O 1
ATOM 649 N N . TRP A 1 87 ? 10.915 5.194 -11.870 1.00 94.00 87 TRP A N 1
ATOM 650 C CA . TRP A 1 87 ? 9.585 4.630 -11.587 1.00 94.00 87 TRP A CA 1
ATOM 651 C C . TRP A 1 87 ? 9.579 3.686 -10.380 1.00 94.00 87 TRP A C 1
ATOM 653 O O . TRP A 1 87 ? 8.635 3.718 -9.587 1.00 94.00 87 TRP A O 1
ATOM 663 N N . TRP A 1 88 ? 10.639 2.894 -10.202 1.00 92.75 88 TRP A N 1
ATOM 664 C CA . TRP A 1 88 ? 10.794 2.004 -9.051 1.00 92.75 88 TRP A CA 1
ATOM 665 C C . TRP A 1 88 ? 10.877 2.789 -7.741 1.00 92.75 88 TRP A C 1
ATOM 667 O O . TRP A 1 88 ? 10.195 2.459 -6.771 1.00 92.75 88 TRP A O 1
ATOM 677 N N . GLN A 1 89 ? 11.633 3.889 -7.733 1.00 92.44 89 GLN A N 1
ATOM 678 C CA . GLN A 1 89 ? 11.772 4.759 -6.562 1.00 92.44 89 GLN A CA 1
ATOM 679 C C . GLN A 1 89 ? 10.447 5.420 -6.179 1.00 92.44 89 GLN A C 1
ATOM 681 O O . GLN A 1 89 ? 10.076 5.426 -5.003 1.00 92.44 89 GLN A O 1
ATOM 686 N N . MET A 1 90 ? 9.695 5.925 -7.161 1.00 93.94 90 MET A N 1
ATOM 687 C CA . MET A 1 90 ? 8.378 6.513 -6.903 1.00 93.94 90 MET A CA 1
ATOM 688 C C . MET A 1 90 ? 7.376 5.474 -6.394 1.00 93.94 90 MET A C 1
ATOM 690 O O . MET A 1 90 ? 6.657 5.745 -5.430 1.00 93.94 90 MET A O 1
ATOM 694 N N . ALA A 1 91 ? 7.350 4.277 -6.991 1.00 95.31 91 ALA A N 1
ATOM 695 C CA . ALA A 1 91 ? 6.511 3.179 -6.517 1.00 95.31 91 ALA A CA 1
ATOM 696 C C . ALA A 1 91 ? 6.859 2.805 -5.067 1.00 95.31 91 ALA A C 1
ATOM 698 O O . ALA A 1 91 ? 5.963 2.711 -4.224 1.00 95.31 91 ALA A O 1
ATOM 699 N N . GLY A 1 92 ? 8.151 2.680 -4.747 1.00 94.25 92 GLY A N 1
ATOM 700 C CA . GLY A 1 92 ? 8.637 2.417 -3.392 1.00 94.25 92 GLY A CA 1
ATOM 701 C C . GLY A 1 92 ? 8.257 3.515 -2.393 1.00 94.25 92 GLY A C 1
ATOM 702 O O . GLY A 1 92 ? 7.785 3.214 -1.292 1.00 94.25 92 GLY A O 1
ATOM 703 N N . PHE A 1 93 ? 8.383 4.787 -2.778 1.00 94.56 93 PHE A N 1
ATOM 704 C CA . PHE A 1 93 ? 7.995 5.932 -1.951 1.00 94.56 93 PHE A CA 1
ATOM 705 C C . PHE A 1 93 ? 6.488 5.958 -1.661 1.00 94.56 93 PHE A C 1
ATOM 707 O O . PHE A 1 93 ? 6.080 6.080 -0.499 1.00 94.56 93 PHE A O 1
ATOM 714 N N . PHE A 1 94 ? 5.649 5.812 -2.688 1.00 97.19 94 PHE A N 1
ATOM 715 C CA . PHE A 1 94 ? 4.197 5.809 -2.516 1.00 97.19 94 PHE A CA 1
ATOM 716 C C . PHE A 1 94 ? 3.721 4.584 -1.730 1.00 97.19 94 PHE A C 1
ATOM 718 O O . PHE A 1 94 ? 2.887 4.725 -0.833 1.00 97.19 94 PHE A O 1
ATOM 725 N N . MET A 1 95 ? 4.308 3.408 -1.968 1.00 97.25 95 MET A N 1
ATOM 726 C CA . MET A 1 95 ? 4.009 2.200 -1.198 1.00 97.25 95 MET A CA 1
ATOM 727 C C . MET A 1 95 ? 4.378 2.371 0.280 1.00 97.25 95 MET A C 1
ATOM 729 O O . MET A 1 95 ? 3.552 2.142 1.165 1.00 97.25 95 MET A O 1
ATOM 733 N N . THR A 1 96 ? 5.589 2.851 0.567 1.00 96.75 96 THR A N 1
ATOM 734 C CA . THR A 1 96 ? 6.046 3.091 1.945 1.00 96.75 96 THR A CA 1
ATOM 735 C C . THR A 1 96 ? 5.155 4.114 2.651 1.00 96.75 96 THR A C 1
ATOM 737 O O . THR A 1 96 ? 4.705 3.880 3.775 1.00 96.75 96 THR A O 1
ATOM 740 N N . THR A 1 97 ? 4.820 5.215 1.975 1.00 97.62 97 THR A N 1
ATOM 741 C CA . THR A 1 97 ? 3.910 6.238 2.508 1.00 97.62 97 THR A CA 1
ATOM 742 C C . THR A 1 97 ? 2.522 5.665 2.798 1.00 97.62 97 THR A C 1
ATOM 744 O O . THR A 1 97 ? 1.958 5.923 3.866 1.00 97.62 97 THR A O 1
ATOM 747 N N . SER A 1 98 ? 1.980 4.840 1.897 1.00 98.25 98 SER A N 1
ATOM 748 C CA . SER A 1 98 ? 0.703 4.147 2.097 1.00 98.25 98 SER A CA 1
ATOM 749 C C . SER A 1 98 ? 0.703 3.297 3.366 1.00 98.25 98 SER A C 1
ATOM 751 O O . SER A 1 98 ? -0.201 3.427 4.201 1.00 98.25 98 SER A O 1
ATOM 753 N N . VAL A 1 99 ? 1.740 2.479 3.549 1.00 97.94 99 VAL A N 1
ATOM 754 C CA . VAL A 1 99 ? 1.878 1.568 4.690 1.00 97.94 99 VAL A CA 1
ATOM 755 C C . VAL A 1 99 ? 2.043 2.335 6.005 1.00 97.94 99 VAL A C 1
ATOM 757 O O . VAL A 1 99 ? 1.386 2.005 6.996 1.00 97.94 99 VAL A O 1
ATOM 760 N N . LEU A 1 100 ? 2.843 3.405 6.025 1.00 97.88 100 LEU A N 1
ATOM 761 C CA . LEU A 1 100 ? 3.003 4.257 7.209 1.00 97.88 100 LEU A CA 1
ATOM 762 C C . LEU A 1 100 ? 1.698 4.975 7.580 1.00 97.88 100 LEU A C 1
ATOM 764 O O . LEU A 1 100 ? 1.327 5.031 8.754 1.00 97.88 100 LEU A O 1
ATOM 768 N N . LEU A 1 101 ? 0.942 5.472 6.599 1.00 98.06 101 LEU A N 1
ATOM 769 C CA . LEU A 1 101 ? -0.381 6.055 6.847 1.00 98.06 101 LEU A CA 1
ATOM 770 C C . LEU A 1 101 ? -1.377 5.012 7.370 1.00 98.06 101 LEU A C 1
ATOM 772 O O . LEU A 1 101 ? -2.204 5.324 8.238 1.00 98.06 101 LEU A O 1
ATOM 776 N N . TRP A 1 102 ? -1.277 3.768 6.897 1.00 98.25 102 TRP A N 1
ATOM 777 C CA . TRP A 1 102 ? -2.067 2.658 7.422 1.00 98.25 102 TRP A CA 1
ATOM 778 C C . TRP A 1 102 ? -1.689 2.325 8.868 1.00 98.25 102 TRP A C 1
ATOM 780 O O . TRP A 1 102 ? -2.570 2.095 9.698 1.00 98.25 102 TRP A O 1
ATOM 790 N N . TRP A 1 103 ? -0.406 2.394 9.216 1.00 98.25 103 TRP A N 1
ATOM 791 C CA . TRP A 1 103 ? 0.051 2.270 10.599 1.00 98.25 103 TRP A CA 1
ATOM 792 C C . TRP A 1 103 ? -0.502 3.388 11.496 1.00 98.25 103 TRP A C 1
ATOM 794 O O . TRP A 1 103 ? -1.052 3.129 12.568 1.00 98.25 103 TRP A O 1
ATOM 804 N N . VAL A 1 104 ? -0.477 4.644 11.035 1.00 97.69 104 VAL A N 1
ATOM 805 C CA . VAL A 1 104 ? -1.095 5.758 11.780 1.00 97.69 104 VAL A CA 1
ATOM 806 C C . VAL A 1 104 ? -2.591 5.503 11.979 1.00 97.69 104 VAL A C 1
ATOM 808 O O . VAL A 1 104 ? -3.150 5.796 13.041 1.00 97.69 104 VAL A O 1
ATOM 811 N N . ARG A 1 105 ? -3.267 4.937 10.974 1.00 96.88 105 ARG A N 1
ATOM 812 C CA . ARG A 1 105 ? -4.667 4.523 11.087 1.00 96.88 105 ARG A CA 1
ATOM 813 C C . ARG A 1 105 ? -4.852 3.445 12.163 1.00 96.88 105 ARG A C 1
ATOM 815 O O . ARG A 1 105 ? -5.759 3.625 12.977 1.00 96.88 105 ARG A O 1
ATOM 822 N N . THR A 1 106 ? -4.054 2.374 12.198 1.00 97.12 106 THR A N 1
ATOM 823 C CA . THR A 1 106 ? -4.200 1.310 13.215 1.00 97.12 106 THR A CA 1
ATOM 824 C C . THR A 1 106 ? -4.003 1.864 14.625 1.00 97.12 106 THR A C 1
ATOM 826 O O . THR A 1 106 ? -4.857 1.644 15.488 1.00 97.12 106 THR A O 1
ATOM 829 N N . TYR A 1 107 ? -2.976 2.695 14.829 1.00 97.50 107 TYR A N 1
ATOM 830 C CA . TYR A 1 107 ? -2.732 3.386 16.096 1.00 97.50 107 TYR A CA 1
ATOM 831 C C . TYR A 1 107 ? -3.930 4.253 16.520 1.00 97.50 107 TYR A C 1
ATOM 833 O O . TYR A 1 107 ? -4.480 4.090 17.610 1.00 97.50 107 TYR A O 1
ATOM 841 N N . ARG A 1 108 ? -4.410 5.131 15.626 1.00 96.50 108 ARG A N 1
ATOM 842 C CA . ARG A 1 108 ? -5.534 6.045 15.906 1.00 96.50 108 ARG A CA 1
ATOM 843 C C . ARG A 1 108 ? -6.867 5.338 16.137 1.00 96.50 108 ARG A C 1
ATOM 845 O O . ARG A 1 108 ? -7.796 5.969 16.642 1.00 96.50 108 ARG A O 1
ATOM 852 N N . ARG A 1 109 ? -7.050 4.102 15.662 1.00 96.44 109 ARG A N 1
ATOM 853 C CA . ARG A 1 109 ? -8.275 3.324 15.922 1.00 96.44 109 ARG A CA 1
ATOM 854 C C . ARG A 1 109 ? -8.258 2.694 17.302 1.00 96.44 109 ARG A C 1
ATOM 856 O O . ARG A 1 109 ? -9.281 2.773 17.972 1.00 96.44 109 ARG A O 1
ATOM 863 N N . ALA A 1 110 ? -7.115 2.173 17.737 1.00 96.88 110 ALA A N 1
ATOM 864 C CA . ALA A 1 110 ? -6.961 1.668 19.096 1.00 96.88 110 ALA A CA 1
ATOM 865 C C . ALA A 1 110 ? -7.194 2.780 20.132 1.00 96.88 110 ALA A C 1
ATOM 867 O O . ALA A 1 110 ? -8.036 2.630 21.015 1.00 96.88 110 ALA A O 1
ATOM 868 N N . THR A 1 111 ? -6.546 3.940 19.964 1.00 96.19 111 THR A N 1
ATOM 869 C CA . THR A 1 111 ? -6.678 5.054 20.919 1.00 96.19 111 THR A CA 1
ATOM 870 C C . THR A 1 111 ? -8.094 5.624 20.982 1.00 96.19 111 THR A C 1
ATOM 872 O O . THR A 1 111 ? -8.595 5.896 22.067 1.00 96.19 111 THR A O 1
ATOM 875 N N . ALA A 1 112 ? -8.781 5.749 19.842 1.00 95.25 112 ALA A N 1
ATOM 876 C CA . ALA A 1 112 ? -10.159 6.246 19.802 1.00 95.25 112 ALA A CA 1
ATOM 877 C C . ALA A 1 112 ? -11.180 5.306 20.469 1.00 95.25 112 ALA A C 1
ATOM 879 O O . ALA A 1 112 ? -12.289 5.742 20.765 1.00 95.25 112 ALA A O 1
ATOM 880 N N . LEU A 1 113 ? -10.829 4.034 20.672 1.00 96.50 113 LEU A N 1
ATOM 881 C CA . LEU A 1 113 ? -11.648 3.044 21.375 1.00 96.50 113 LEU A CA 1
ATOM 882 C C . LEU A 1 113 ? -11.178 2.811 22.822 1.00 96.50 113 LEU A C 1
ATOM 884 O O . LEU A 1 113 ? -11.717 1.937 23.492 1.00 96.50 113 LEU A O 1
ATOM 888 N N . GLY A 1 114 ? -10.170 3.551 23.302 1.00 96.81 114 GLY A N 1
ATOM 889 C CA . GLY A 1 114 ? -9.591 3.348 24.635 1.00 96.81 114 GLY A CA 1
ATOM 890 C C . GLY A 1 114 ? -8.824 2.028 24.788 1.00 96.81 114 GLY A C 1
ATOM 891 O O . GLY A 1 114 ? -8.642 1.550 25.902 1.00 96.81 114 GLY A O 1
ATOM 892 N N . MET A 1 115 ? -8.389 1.419 23.681 1.00 97.75 115 MET A N 1
ATOM 893 C CA . MET A 1 115 ? -7.662 0.148 23.669 1.00 97.75 115 MET A CA 1
ATOM 894 C C . MET A 1 115 ? -6.142 0.364 23.707 1.00 97.75 115 MET A C 1
ATOM 896 O O . MET A 1 115 ? -5.631 1.389 23.251 1.00 97.75 115 MET A O 1
ATOM 900 N N . GLY A 1 116 ? -5.399 -0.647 24.167 1.00 96.62 116 GLY A N 1
ATOM 901 C CA . GLY A 1 116 ? -3.937 -0.670 24.060 1.00 96.62 116 GLY A CA 1
ATOM 902 C C . GLY A 1 116 ? -3.443 -0.747 22.606 1.00 96.62 116 GLY A C 1
ATOM 903 O O . GLY A 1 116 ? -4.097 -1.328 21.739 1.00 96.62 116 GLY A O 1
ATOM 904 N N . THR A 1 117 ? -2.255 -0.204 22.330 1.00 97.62 117 THR A N 1
ATOM 905 C CA . THR A 1 117 ? -1.705 -0.024 20.968 1.00 97.62 117 THR A CA 1
ATOM 906 C C . THR A 1 117 ? -0.838 -1.189 20.470 1.00 97.62 117 THR A C 1
ATOM 908 O O . THR A 1 117 ? -0.114 -1.047 19.487 1.00 97.62 117 THR A O 1
ATOM 911 N N . HIS A 1 118 ? -0.942 -2.366 21.096 1.00 97.38 118 HIS A N 1
ATOM 912 C CA . HIS A 1 118 ? -0.140 -3.563 20.796 1.00 97.38 118 HIS A CA 1
ATOM 913 C C . HIS A 1 118 ? -0.115 -3.932 19.305 1.00 97.38 118 HIS A C 1
ATOM 915 O O . HIS A 1 118 ? 0.946 -4.216 18.761 1.00 97.38 118 HIS A O 1
ATOM 921 N N . VAL A 1 119 ? -1.265 -3.864 18.621 1.00 97.38 119 VAL A N 1
ATOM 922 C CA . VAL A 1 119 ? -1.373 -4.184 17.185 1.00 97.38 119 VAL A CA 1
ATOM 923 C C . VAL A 1 119 ? -0.555 -3.217 16.326 1.00 97.38 119 VAL A C 1
ATOM 925 O O . VAL A 1 119 ? 0.080 -3.640 15.365 1.00 97.38 119 VAL A O 1
ATOM 928 N N . ALA A 1 120 ? -0.532 -1.925 16.671 1.00 97.19 120 ALA A N 1
ATOM 929 C CA . ALA A 1 120 ? 0.264 -0.944 15.938 1.00 97.19 120 ALA A CA 1
ATOM 930 C C . ALA A 1 120 ? 1.765 -1.231 16.101 1.00 97.19 120 ALA A C 1
ATOM 932 O O . ALA A 1 120 ? 2.505 -1.214 15.120 1.00 97.19 120 ALA A O 1
ATOM 933 N N . TRP A 1 121 ? 2.221 -1.563 17.308 1.00 97.38 121 TRP A N 1
ATOM 934 C CA . TRP A 1 121 ? 3.630 -1.888 17.550 1.00 97.38 121 TRP A CA 1
ATOM 935 C C . TRP A 1 121 ? 4.055 -3.212 16.915 1.00 97.38 121 TRP A C 1
ATOM 937 O O . TRP A 1 121 ? 5.113 -3.273 16.296 1.00 97.38 121 TRP A O 1
ATOM 947 N N . ALA A 1 122 ? 3.205 -4.239 16.968 1.00 97.88 122 ALA A N 1
ATOM 948 C CA . ALA A 1 122 ? 3.441 -5.486 16.243 1.00 97.88 122 ALA A CA 1
ATOM 949 C C . ALA A 1 122 ? 3.536 -5.242 14.727 1.00 97.88 122 ALA A C 1
ATOM 951 O O . ALA A 1 122 ? 4.432 -5.761 14.067 1.00 97.88 122 ALA A O 1
ATOM 952 N N . PHE A 1 123 ? 2.663 -4.392 14.175 1.00 98.06 123 PHE A N 1
ATOM 953 C CA . PHE A 1 123 ? 2.722 -4.031 12.761 1.00 98.06 123 PHE A CA 1
ATOM 954 C C . PHE A 1 123 ? 4.004 -3.263 12.403 1.00 98.06 123 PHE A C 1
ATOM 956 O O . PHE A 1 123 ? 4.570 -3.480 11.334 1.00 98.06 123 PHE A O 1
ATOM 963 N N . MET A 1 124 ? 4.521 -2.427 13.309 1.00 96.81 124 MET A N 1
ATOM 964 C CA . MET A 1 124 ? 5.784 -1.711 13.098 1.00 96.81 124 MET A CA 1
ATOM 965 C C . MET A 1 124 ? 6.973 -2.660 12.885 1.00 96.81 124 MET A C 1
ATOM 967 O O . MET A 1 124 ? 7.848 -2.349 12.082 1.00 96.81 124 MET A O 1
ATOM 971 N N . ALA A 1 125 ? 6.984 -3.837 13.520 1.00 97.00 125 ALA A N 1
ATOM 972 C CA . ALA A 1 125 ? 8.026 -4.840 13.292 1.00 97.00 12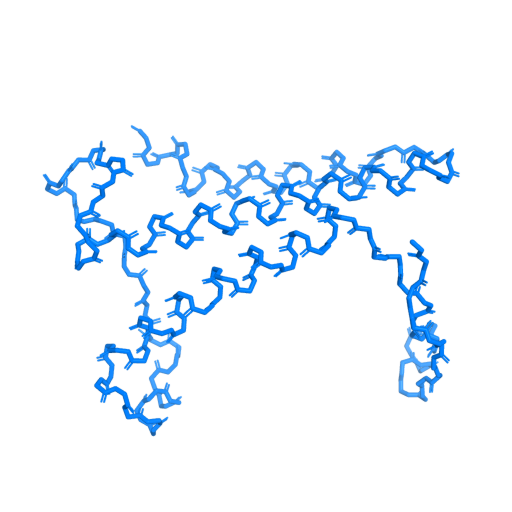5 ALA A CA 1
ATOM 973 C C . ALA A 1 125 ? 8.024 -5.382 11.847 1.00 97.00 125 ALA A C 1
ATOM 975 O O . ALA A 1 125 ? 9.084 -5.623 11.274 1.00 97.00 125 ALA A O 1
ATOM 976 N N . ALA A 1 126 ? 6.849 -5.521 11.222 1.00 97.12 126 ALA A N 1
ATOM 977 C CA . ALA A 1 126 ? 6.751 -5.898 9.809 1.00 97.12 126 ALA A CA 1
ATOM 978 C C . ALA A 1 126 ? 7.186 -4.749 8.881 1.00 97.12 126 ALA A C 1
ATOM 980 O O . ALA A 1 126 ? 7.896 -4.972 7.900 1.00 97.12 126 ALA A O 1
ATOM 981 N N . ILE A 1 127 ? 6.810 -3.511 9.221 1.00 97.12 127 ILE A N 1
ATOM 982 C CA . ILE A 1 127 ? 7.228 -2.305 8.487 1.00 97.12 127 ILE A CA 1
ATOM 983 C C . ILE A 1 127 ? 8.750 -2.147 8.524 1.00 97.12 127 ILE A C 1
ATOM 985 O O . ILE A 1 127 ? 9.350 -1.791 7.513 1.00 97.12 127 ILE A O 1
ATOM 989 N N . TRP A 1 128 ? 9.383 -2.455 9.657 1.00 96.88 128 TRP A N 1
ATOM 990 C CA . TRP A 1 128 ? 10.836 -2.454 9.787 1.00 96.88 128 TRP A CA 1
ATOM 991 C C . TRP A 1 128 ? 11.502 -3.340 8.731 1.00 96.88 128 TRP A C 1
ATOM 993 O O . TRP A 1 128 ? 12.349 -2.853 7.990 1.00 96.88 128 TRP A O 1
ATOM 1003 N N . LEU A 1 129 ? 11.084 -4.604 8.598 1.00 97.00 129 LEU A N 1
ATOM 1004 C CA . LEU A 1 129 ? 11.656 -5.511 7.598 1.00 97.00 129 LEU A CA 1
ATOM 1005 C C . LEU A 1 129 ? 11.477 -4.978 6.167 1.00 97.00 129 LEU A C 1
ATOM 1007 O O . LEU A 1 129 ? 12.413 -5.025 5.371 1.00 97.00 129 LEU A O 1
ATOM 1011 N N . MET A 1 130 ? 10.297 -4.433 5.858 1.00 96.06 130 MET A N 1
ATOM 1012 C CA . MET A 1 130 ? 10.011 -3.817 4.559 1.00 96.06 130 MET A CA 1
ATOM 1013 C C . MET A 1 130 ? 10.979 -2.661 4.255 1.00 96.06 130 MET A C 1
ATOM 1015 O O . MET A 1 130 ? 11.562 -2.614 3.173 1.00 96.06 130 MET A O 1
ATOM 1019 N N . ILE A 1 131 ? 11.193 -1.762 5.220 1.00 95.38 131 ILE A N 1
ATOM 1020 C CA . ILE A 1 131 ? 12.114 -0.623 5.085 1.00 95.38 131 ILE A CA 1
ATOM 1021 C C . ILE A 1 131 ? 13.573 -1.096 5.016 1.00 95.38 131 ILE A C 1
ATOM 1023 O O . ILE A 1 131 ? 14.359 -0.538 4.253 1.00 95.38 131 ILE A O 1
ATOM 1027 N N . VAL A 1 132 ? 13.950 -2.138 5.761 1.00 96.25 132 VAL A N 1
ATOM 1028 C CA . VAL A 1 132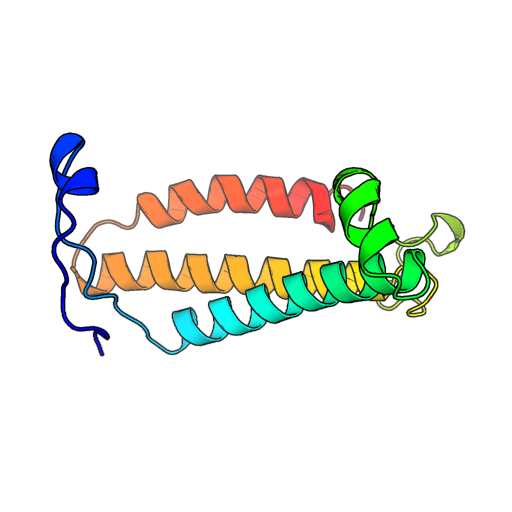 ? 15.306 -2.701 5.701 1.00 96.25 132 VAL A CA 1
ATOM 1029 C C . VAL A 1 132 ? 15.625 -3.210 4.304 1.00 96.25 132 VAL A C 1
ATOM 1031 O O . VAL A 1 132 ? 16.662 -2.854 3.752 1.00 96.25 132 VAL A O 1
ATOM 1034 N N . ILE A 1 133 ? 14.740 -4.018 3.722 1.00 94.19 133 ILE A N 1
ATOM 1035 C CA . ILE A 1 133 ? 14.978 -4.621 2.407 1.00 94.19 133 ILE A CA 1
ATOM 1036 C C . ILE A 1 133 ? 14.934 -3.559 1.302 1.00 94.19 133 ILE A C 1
ATOM 1038 O O . ILE A 1 133 ? 15.779 -3.585 0.412 1.00 94.19 133 ILE A O 1
ATOM 1042 N N . GLY A 1 134 ? 13.968 -2.639 1.357 1.00 88.00 134 GLY A N 1
ATOM 1043 C CA . GLY A 1 134 ? 13.728 -1.676 0.279 1.00 88.00 134 GLY A CA 1
ATOM 1044 C C . GLY A 1 134 ? 14.538 -0.381 0.355 1.00 88.00 134 GLY A C 1
ATOM 1045 O O . GLY A 1 134 ? 14.637 0.309 -0.653 1.00 88.00 134 GLY A O 1
ATOM 1046 N N . PHE A 1 135 ? 15.087 -0.026 1.521 1.00 86.50 135 PHE A N 1
ATOM 1047 C CA . PHE A 1 135 ? 15.731 1.276 1.721 1.00 86.50 135 PHE A CA 1
ATOM 1048 C C . PHE A 1 135 ? 17.033 1.213 2.525 1.00 86.50 135 PHE A C 1
ATOM 1050 O O . PHE A 1 135 ? 18.053 1.676 2.033 1.00 86.50 135 PHE A O 1
ATOM 1057 N N . LEU A 1 136 ? 17.045 0.629 3.732 1.00 89.88 136 LEU A N 1
ATOM 1058 C CA . LEU A 1 136 ? 18.232 0.722 4.605 1.00 89.88 136 LEU A CA 1
ATOM 1059 C C . LEU A 1 136 ? 19.397 -0.170 4.174 1.00 89.88 136 LEU A C 1
ATOM 1061 O O . LEU A 1 136 ? 20.538 0.201 4.398 1.00 89.88 136 LEU A O 1
ATOM 1065 N N . ARG A 1 137 ? 19.131 -1.359 3.622 1.00 88.81 137 ARG A N 1
ATOM 1066 C CA . ARG A 1 137 ? 20.185 -2.254 3.122 1.00 88.81 137 ARG A CA 1
ATOM 1067 C C . ARG A 1 137 ? 20.779 -1.780 1.783 1.00 88.81 137 ARG A C 1
ATOM 1069 O O . ARG A 1 137 ? 21.967 -2.014 1.592 1.00 88.81 137 ARG A O 1
ATOM 1076 N N . PRO A 1 138 ? 19.994 -1.201 0.852 1.00 84.44 138 PRO A N 1
ATOM 1077 C CA . PRO A 1 138 ? 20.541 -0.605 -0.372 1.00 84.44 138 PRO A CA 1
ATOM 1078 C C . PRO A 1 138 ? 21.260 0.744 -0.197 1.00 84.44 138 PRO A C 1
ATOM 1080 O O . PRO A 1 138 ? 21.976 1.137 -1.115 1.00 84.44 138 PRO A O 1
ATOM 1083 N N . LEU A 1 139 ? 21.027 1.458 0.914 1.00 81.25 139 LEU A N 1
ATOM 1084 C CA . LEU A 1 139 ? 21.735 2.693 1.286 1.00 81.25 139 LEU A CA 1
ATOM 1085 C C . LEU A 1 139 ? 23.219 2.422 1.573 1.00 81.25 139 LEU A C 1
ATOM 1087 O O . LEU A 1 139 ? 24.046 3.236 1.109 1.00 81.25 139 LEU A O 1
#

pLDDT: mean 93.69, std 4.95, range [74.19, 98.25]

Foldseek 3Di:
DFDDDWDAAPVVVVVDGRIDDRHDDDPLNVLLVVLLVVLVVLFLVQQCVVVVNDPVVCVVCVVVGGQDAADCVCQPDQQDDPVRHNSVNSSLVSNLSSLVSVLVVLQVVCVVVVHDSVVSVVSVVVSVVSCVVSPVVSD

Sequence (139 aa):
GRAGQPIVSYWLGKIGDAQIGPVYLGLTGVASLIFGFLAFEIIGLNMMASVNWSPIEFVRQLPWLALEPPPAELGFCVLCPLDQGGWWQMAGFFMTTSVLLWWVRTYRRATALGMGTHVAWAFMAAIWLMIVIGFLRPL